Protein AF-A0A354V5F6-F1 (afdb_monomer_lite)

Radius of gyration: 13.1 Å; chains: 1; bounding box: 28×28×31 Å

Foldseek 3Di:
DDPDPLCVVPVPDPDQQCWDDADPVRDTDGNVNLVVLLVVLLVVCVVVVDDPPDDDDDDDPDDSNVVSNVSNND

Secondary structure (DSSP, 8-state):
----HHHHHHTT-S-TTSEEEE-TTS-EEEHHHHHHHHHHHHHHHHHTT--TT--------S-HHHHHHHHHH-

Sequence (74 aa):
MNANLFSRLFDGLDDPNRLAIEMVDGQRISYGELISRAGQMANVLVGCGVKPGDRVAAQTEKSVPGVVLYLATV

pLDDT: mean 96.72, std 3.66, range [69.94, 98.62]

Structure (mmCIF, N/CA/C/O backbone):
data_AF-A0A354V5F6-F1
#
_entry.id   AF-A0A354V5F6-F1
#
loop_
_atom_site.group_PDB
_atom_site.id
_atom_site.type_symbol
_atom_site.label_atom_id
_atom_site.label_alt_id
_atom_site.label_comp_id
_atom_site.label_asym_id
_atom_site.label_entity_id
_atom_site.label_seq_id
_atom_site.pdbx_PDB_ins_code
_atom_site.Cartn_x
_atom_site.Cartn_y
_atom_site.Cartn_z
_atom_site.occupancy
_atom_site.B_iso_or_equiv
_atom_site.auth_seq_id
_atom_site.auth_comp_id
_atom_site.auth_asym_id
_atom_site.auth_atom_id
_atom_site.pdbx_PDB_model_num
ATOM 1 N N . MET A 1 1 ? 12.990 18.030 -6.120 1.00 69.94 1 MET A N 1
ATOM 2 C CA . MET A 1 1 ? 11.695 17.724 -5.477 1.00 69.94 1 MET A CA 1
ATOM 3 C C . MET A 1 1 ? 11.062 16.581 -6.251 1.00 69.94 1 MET A C 1
ATOM 5 O O . MET A 1 1 ? 10.958 16.701 -7.467 1.00 69.94 1 MET A O 1
ATOM 9 N N . ASN A 1 2 ? 10.745 15.464 -5.592 1.00 89.19 2 ASN A N 1
ATOM 10 C CA . ASN A 1 2 ? 10.122 14.314 -6.250 1.00 89.19 2 ASN A CA 1
ATOM 11 C C . ASN A 1 2 ? 8.679 14.673 -6.655 1.00 89.19 2 ASN A C 1
ATOM 13 O O . ASN A 1 2 ? 7.941 15.264 -5.869 1.00 89.19 2 ASN A O 1
ATOM 17 N N . ALA A 1 3 ? 8.296 14.380 -7.898 1.00 94.00 3 ALA A N 1
ATOM 18 C CA . ALA A 1 3 ? 6.945 14.630 -8.403 1.00 94.00 3 ALA A CA 1
ATOM 19 C C . ALA A 1 3 ? 6.020 13.406 -8.285 1.00 94.00 3 ALA A C 1
ATOM 21 O O . ALA A 1 3 ? 4.841 13.523 -8.612 1.00 94.00 3 ALA A O 1
ATOM 22 N N . ASN A 1 4 ? 6.541 12.265 -7.817 1.00 96.12 4 ASN A N 1
ATOM 23 C CA . ASN A 1 4 ? 5.761 11.074 -7.494 1.00 96.12 4 ASN A CA 1
ATOM 24 C C . ASN A 1 4 ? 4.644 11.417 -6.483 1.00 96.12 4 ASN A C 1
ATOM 26 O O . ASN A 1 4 ? 4.852 12.189 -5.540 1.00 96.12 4 ASN A O 1
ATOM 30 N N . LEU A 1 5 ? 3.447 10.866 -6.709 1.00 96.75 5 LEU A N 1
ATOM 31 C CA . LEU A 1 5 ? 2.261 11.184 -5.916 1.00 96.75 5 LEU A CA 1
ATOM 32 C C . LEU A 1 5 ? 2.401 10.706 -4.467 1.00 96.75 5 LEU A C 1
ATOM 34 O O . LEU A 1 5 ? 2.066 11.462 -3.558 1.00 96.75 5 LEU A O 1
ATOM 38 N N . PHE A 1 6 ? 2.928 9.500 -4.251 1.00 97.25 6 PHE A N 1
ATOM 39 C CA . PHE A 1 6 ? 3.178 8.947 -2.922 1.00 97.25 6 PHE A CA 1
ATOM 40 C C . PHE A 1 6 ? 4.085 9.870 -2.100 1.00 97.25 6 PHE A C 1
ATOM 42 O O . PHE A 1 6 ? 3.724 10.264 -0.992 1.00 97.25 6 PHE A O 1
ATOM 49 N N . SER A 1 7 ? 5.204 10.315 -2.682 1.00 96.25 7 SER A N 1
ATOM 50 C CA . SER A 1 7 ? 6.104 11.288 -2.043 1.00 96.25 7 SER A CA 1
ATOM 51 C C . SER A 1 7 ? 5.378 12.575 -1.649 1.00 96.25 7 SER A C 1
ATOM 53 O O . SER A 1 7 ? 5.506 13.054 -0.526 1.00 96.25 7 SER A O 1
ATOM 55 N N . ARG A 1 8 ? 4.557 13.136 -2.543 1.00 95.88 8 ARG A N 1
ATOM 56 C CA . ARG A 1 8 ? 3.813 14.374 -2.250 1.00 95.88 8 ARG A CA 1
ATOM 57 C C . ARG A 1 8 ? 2.774 14.217 -1.145 1.00 95.88 8 ARG A C 1
ATOM 59 O O . ARG A 1 8 ? 2.476 15.198 -0.471 1.00 95.88 8 ARG A O 1
ATOM 66 N N . LEU A 1 9 ? 2.211 13.024 -0.988 1.00 95.44 9 LEU A N 1
ATOM 67 C CA . LEU A 1 9 ? 1.238 12.738 0.059 1.00 95.44 9 LEU A CA 1
ATOM 68 C C . LEU A 1 9 ? 1.899 12.534 1.426 1.00 95.44 9 LEU A C 1
ATOM 70 O O . LEU A 1 9 ? 1.286 12.880 2.434 1.00 95.44 9 LEU A O 1
ATOM 74 N N . PHE A 1 10 ? 3.113 11.973 1.469 1.00 95.38 10 PHE A N 1
ATOM 75 C CA . PHE A 1 10 ? 3.650 11.403 2.707 1.00 95.38 10 PHE A CA 1
ATOM 76 C C . PHE A 1 10 ? 5.016 11.938 3.161 1.00 95.38 10 PHE A C 1
ATOM 78 O O . PHE A 1 10 ? 5.307 11.839 4.350 1.00 95.38 10 PHE A O 1
ATOM 85 N N . ASP A 1 11 ? 5.834 12.549 2.295 1.00 94.06 11 ASP A N 1
ATOM 86 C CA . ASP A 1 11 ? 7.185 13.014 2.673 1.00 94.06 11 ASP A CA 1
ATOM 87 C C . ASP A 1 11 ? 7.158 14.149 3.721 1.00 94.06 11 ASP A C 1
ATOM 89 O O . ASP A 1 11 ? 8.133 14.353 4.441 1.00 94.06 11 ASP A O 1
ATOM 93 N N . GLY A 1 12 ? 6.051 14.895 3.809 1.00 92.88 12 GLY A N 1
ATOM 94 C CA . GLY A 1 12 ? 5.846 16.006 4.749 1.00 92.88 12 GLY A CA 1
ATOM 95 C C . GLY A 1 12 ? 4.891 15.691 5.902 1.00 92.88 12 GLY A C 1
ATOM 96 O O . GLY A 1 12 ? 4.233 16.597 6.401 1.00 92.88 12 GLY A O 1
ATOM 97 N N . LEU A 1 13 ? 4.724 14.418 6.268 1.00 93.69 13 LEU A N 1
ATOM 98 C CA . LEU A 1 13 ? 3.844 14.034 7.374 1.00 93.69 13 LEU A CA 1
ATOM 99 C C . LEU A 1 13 ? 4.425 14.447 8.730 1.00 93.69 13 LEU A C 1
ATOM 101 O O . LEU A 1 13 ? 5.433 13.902 9.172 1.00 93.69 13 LEU A O 1
ATOM 105 N N . ASP A 1 14 ? 3.720 15.345 9.416 1.00 94.81 14 ASP A N 1
ATOM 106 C CA . ASP A 1 14 ? 4.118 15.830 10.742 1.00 94.81 14 ASP A CA 1
ATOM 107 C C . ASP A 1 14 ? 3.831 14.817 11.867 1.00 94.81 14 ASP A C 1
ATOM 109 O O . ASP A 1 14 ? 4.558 14.762 12.857 1.00 94.81 14 ASP A O 1
ATOM 113 N N . ASP A 1 15 ? 2.772 14.008 11.728 1.00 96.94 15 ASP A N 1
ATOM 114 C CA . ASP A 1 15 ? 2.377 12.997 12.717 1.00 96.94 15 ASP A CA 1
ATOM 115 C C . ASP A 1 15 ? 2.043 11.649 12.050 1.00 96.94 15 ASP A C 1
ATOM 117 O O . ASP A 1 15 ? 0.941 11.473 11.515 1.00 96.94 15 ASP A O 1
ATOM 121 N N . PRO A 1 16 ? 2.957 10.663 12.104 1.00 96.56 16 PRO A N 1
ATOM 122 C CA . PRO A 1 16 ? 2.716 9.336 11.550 1.00 96.56 16 PRO A CA 1
ATOM 123 C C . PRO A 1 16 ? 1.695 8.517 12.357 1.00 96.56 16 PRO A C 1
ATOM 125 O O . PRO A 1 16 ? 1.144 7.558 11.822 1.00 96.56 16 PRO A O 1
ATOM 128 N N . ASN A 1 17 ? 1.406 8.864 13.614 1.00 98.00 17 ASN A N 1
ATOM 129 C CA . ASN A 1 17 ? 0.446 8.128 14.443 1.00 98.00 17 ASN A CA 1
ATOM 130 C C . ASN A 1 17 ? -0.999 8.592 14.236 1.00 98.00 17 ASN A C 1
ATOM 132 O O . ASN A 1 17 ? -1.933 7.939 14.712 1.00 98.00 17 ASN A O 1
ATOM 136 N N . ARG A 1 18 ? -1.207 9.689 13.498 1.00 98.25 18 ARG A N 1
ATOM 137 C CA . ARG A 1 18 ? -2.537 10.179 13.149 1.00 98.25 18 ARG A CA 1
ATOM 138 C C . ARG A 1 18 ? -3.331 9.101 12.408 1.00 98.25 18 ARG A C 1
ATOM 140 O O . ARG A 1 18 ? -2.815 8.423 11.518 1.00 98.25 18 ARG A O 1
ATOM 147 N N . LEU A 1 19 ? -4.610 8.973 12.758 1.00 98.31 19 LEU A N 1
ATOM 148 C CA . LEU A 1 19 ? -5.538 8.049 12.108 1.00 98.31 19 LEU A CA 1
ATOM 149 C C . LEU A 1 19 ? -5.677 8.380 10.612 1.00 98.31 19 LEU A C 1
ATOM 151 O O . LEU A 1 19 ? -6.020 9.511 10.264 1.00 98.31 19 LEU A O 1
ATOM 155 N N . ALA A 1 20 ? -5.441 7.387 9.752 1.00 98.19 20 ALA A N 1
ATOM 156 C CA . ALA A 1 20 ? -5.602 7.492 8.303 1.00 98.19 20 ALA A CA 1
ATOM 157 C C . ALA A 1 20 ? -6.863 6.769 7.815 1.00 98.19 20 ALA A C 1
ATOM 159 O O . ALA A 1 20 ? -7.624 7.317 7.020 1.00 98.19 20 ALA A O 1
ATOM 160 N N . ILE A 1 21 ? -7.089 5.538 8.289 1.00 98.06 21 ILE A N 1
ATOM 161 C CA . ILE A 1 21 ? -8.217 4.701 7.869 1.00 98.06 21 ILE A CA 1
ATOM 162 C C . ILE A 1 21 ? -8.868 4.064 9.097 1.00 98.06 21 ILE A C 1
ATOM 164 O O . ILE A 1 21 ? -8.190 3.464 9.928 1.00 98.06 21 ILE A O 1
ATOM 168 N N . GLU A 1 22 ? -10.192 4.156 9.173 1.00 97.88 22 GLU A N 1
ATOM 169 C CA . GLU A 1 22 ? -11.030 3.412 10.114 1.00 97.88 22 GLU A CA 1
ATOM 170 C C . GLU A 1 22 ? -11.906 2.433 9.325 1.00 97.88 22 GLU A C 1
ATOM 172 O O . GLU A 1 22 ? -12.543 2.801 8.334 1.00 97.88 22 GLU A O 1
ATOM 177 N N . MET A 1 23 ? -11.879 1.165 9.724 1.00 95.38 23 MET A N 1
ATOM 178 C CA . MET A 1 23 ? -12.633 0.085 9.098 1.00 95.38 23 MET A CA 1
ATOM 179 C C . MET A 1 23 ? -13.990 -0.103 9.780 1.00 95.38 23 MET A C 1
ATOM 181 O O . MET A 1 23 ? -14.205 0.319 10.914 1.00 95.38 23 MET A O 1
ATOM 185 N N . VAL A 1 24 ? -14.919 -0.761 9.081 1.00 92.62 24 VAL A N 1
ATOM 186 C CA . VAL A 1 24 ? -16.292 -0.993 9.572 1.00 92.62 24 VAL A CA 1
ATOM 187 C C . VAL A 1 24 ? -16.312 -1.851 10.842 1.00 92.62 24 VAL A C 1
ATOM 189 O O . VAL A 1 24 ? -17.206 -1.707 11.668 1.00 92.62 24 VAL A O 1
ATOM 192 N N . ASP A 1 25 ? -15.314 -2.715 11.021 1.00 94.06 25 ASP A N 1
ATOM 193 C CA . ASP A 1 25 ? -15.134 -3.547 12.213 1.00 94.06 25 ASP A CA 1
ATOM 194 C C . ASP A 1 25 ? -14.434 -2.817 13.378 1.00 94.06 25 ASP A C 1
ATOM 196 O O . ASP A 1 25 ? -14.138 -3.428 14.403 1.00 94.06 25 ASP A O 1
ATOM 200 N N . GLY A 1 26 ? -14.170 -1.513 13.238 1.00 94.69 26 GLY A N 1
ATOM 201 C CA . GLY A 1 26 ? -13.527 -0.680 14.254 1.00 94.69 26 GLY A CA 1
ATOM 202 C C . GLY A 1 26 ? -11.999 -0.746 14.254 1.00 94.69 26 GLY A C 1
ATOM 203 O O . GLY A 1 26 ? -11.367 -0.048 15.050 1.00 94.69 26 GLY A O 1
ATOM 204 N N . GLN A 1 27 ? -11.379 -1.534 13.369 1.00 96.56 27 GLN A N 1
ATOM 205 C CA . GLN A 1 27 ? -9.928 -1.503 13.218 1.00 96.56 27 GLN A CA 1
ATOM 206 C C . GLN A 1 27 ? -9.467 -0.143 12.687 1.00 96.56 27 GLN A C 1
ATOM 208 O O . GLN A 1 27 ? -10.079 0.454 11.798 1.00 96.56 27 GLN A O 1
ATOM 213 N N . ARG A 1 28 ? -8.345 0.336 13.220 1.00 98.00 28 ARG A N 1
ATOM 214 C CA . ARG A 1 28 ? -7.768 1.643 12.906 1.00 98.00 28 ARG A CA 1
ATOM 215 C C . ARG A 1 28 ? -6.359 1.474 12.374 1.00 98.00 28 ARG A C 1
ATOM 217 O O . ARG A 1 28 ? -5.605 0.662 12.895 1.00 98.00 28 ARG A O 1
ATOM 224 N N . ILE A 1 29 ? -6.038 2.237 11.337 1.00 98.25 29 ILE A N 1
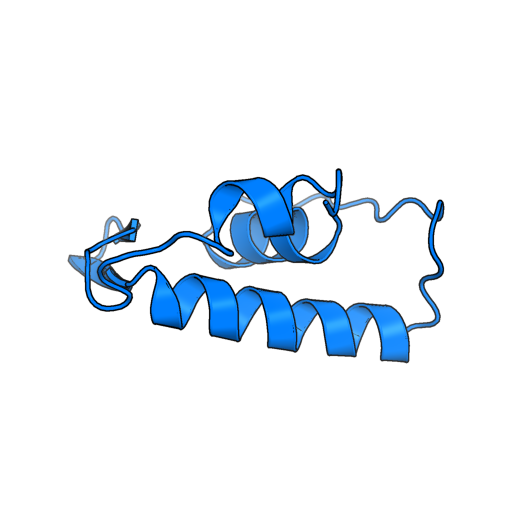ATOM 225 C CA . ILE A 1 29 ? -4.727 2.254 10.696 1.00 98.25 29 ILE A CA 1
ATOM 226 C C . ILE A 1 29 ? -4.211 3.689 10.703 1.00 98.25 29 ILE A C 1
ATOM 228 O O . ILE A 1 29 ? -4.886 4.601 10.208 1.00 98.25 29 ILE A O 1
ATOM 232 N N . SER A 1 30 ? -3.021 3.892 11.261 1.00 98.56 30 SER A N 1
ATOM 233 C CA . SER A 1 30 ? -2.332 5.184 11.241 1.00 98.56 30 SER A CA 1
ATOM 234 C C . SER A 1 30 ? -1.689 5.472 9.880 1.00 98.56 30 SER A C 1
ATOM 236 O O . SER A 1 30 ? -1.499 4.574 9.055 1.00 98.56 30 SER A O 1
ATOM 238 N N . TYR A 1 31 ? -1.314 6.728 9.630 1.00 98.44 31 TYR A N 1
ATOM 239 C CA . TYR A 1 31 ? -0.550 7.084 8.429 1.00 98.44 31 TYR A CA 1
ATOM 240 C C . TYR A 1 31 ? 0.775 6.312 8.337 1.00 98.44 31 TYR A C 1
ATOM 242 O O . TYR A 1 31 ? 1.124 5.824 7.264 1.00 98.44 31 TYR A O 1
ATOM 250 N N . GLY A 1 32 ? 1.481 6.130 9.455 1.00 98.31 32 GLY A N 1
ATOM 251 C CA . GLY A 1 32 ? 2.729 5.372 9.512 1.00 98.31 32 GLY A CA 1
ATOM 252 C C . GLY A 1 32 ? 2.537 3.897 9.160 1.00 98.31 32 GLY A C 1
ATOM 253 O O . GLY A 1 32 ? 3.315 3.333 8.389 1.00 98.31 32 GLY A O 1
ATOM 254 N N . GLU A 1 33 ? 1.464 3.275 9.651 1.00 98.38 33 GLU A N 1
ATOM 255 C CA . GLU A 1 33 ? 1.115 1.899 9.288 1.00 98.38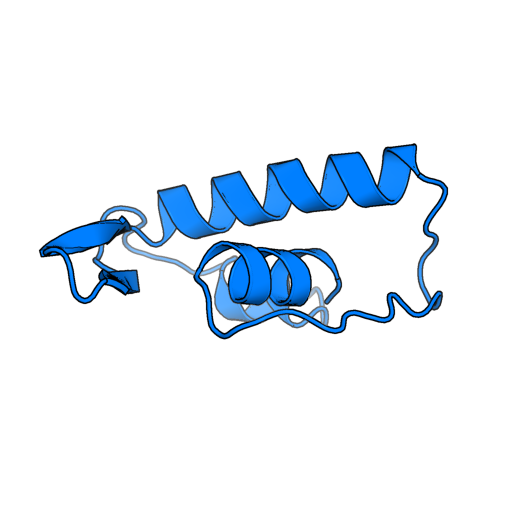 33 GLU A CA 1
ATOM 256 C C . GLU A 1 33 ? 0.720 1.780 7.813 1.00 98.38 33 GLU A C 1
ATOM 258 O O . GLU A 1 33 ? 1.112 0.821 7.148 1.00 98.38 33 GLU A O 1
ATOM 263 N N . LEU A 1 34 ? -0.025 2.752 7.280 1.00 98.38 34 LEU A N 1
ATOM 264 C CA . LEU A 1 34 ? -0.412 2.781 5.872 1.00 98.38 34 LEU A CA 1
ATOM 265 C C . LEU A 1 34 ? 0.816 2.873 4.953 1.00 98.38 34 LEU A C 1
ATOM 267 O O . LEU A 1 34 ? 0.922 2.100 4.000 1.00 98.38 34 LEU A O 1
ATOM 271 N N . ILE A 1 35 ? 1.762 3.761 5.273 1.00 98.19 35 ILE A N 1
ATOM 272 C CA . ILE A 1 35 ? 3.031 3.919 4.545 1.00 98.19 35 ILE A CA 1
ATOM 273 C C . ILE A 1 35 ? 3.856 2.638 4.619 1.00 98.19 35 ILE A C 1
ATOM 275 O O . ILE A 1 35 ? 4.355 2.170 3.597 1.00 98.19 35 ILE A O 1
ATOM 279 N N . SER A 1 36 ? 3.965 2.037 5.807 1.00 98.31 36 SER A N 1
ATOM 280 C CA . SER A 1 36 ? 4.695 0.781 5.993 1.00 98.31 36 SER A CA 1
ATOM 281 C C . SER A 1 36 ? 4.114 -0.343 5.128 1.00 98.31 36 SER A C 1
ATOM 283 O O . SER A 1 36 ? 4.852 -1.013 4.404 1.00 98.31 36 SER A O 1
ATOM 285 N N . ARG A 1 37 ? 2.782 -0.500 5.117 1.00 98.50 37 ARG A N 1
ATOM 286 C CA . ARG A 1 37 ? 2.085 -1.493 4.283 1.00 98.50 37 ARG A CA 1
ATOM 287 C C . ARG A 1 37 ? 2.275 -1.224 2.787 1.00 98.50 37 ARG A C 1
ATOM 289 O O . ARG A 1 37 ? 2.512 -2.167 2.034 1.00 98.50 37 ARG A O 1
ATOM 296 N N . ALA A 1 38 ? 2.210 0.036 2.354 1.00 98.50 38 ALA A N 1
ATOM 297 C CA . ALA A 1 38 ? 2.456 0.409 0.959 1.00 98.50 38 ALA A CA 1
ATOM 298 C C . ALA A 1 38 ? 3.901 0.107 0.537 1.00 98.50 38 ALA A C 1
ATOM 300 O O . ALA A 1 38 ? 4.114 -0.493 -0.512 1.00 98.50 38 ALA A O 1
ATOM 301 N N . GLY A 1 39 ? 4.889 0.417 1.382 1.00 98.25 39 GLY A N 1
ATOM 302 C CA . GLY A 1 39 ? 6.292 0.085 1.125 1.00 98.25 39 GLY A CA 1
ATOM 303 C C . GLY A 1 39 ? 6.551 -1.424 1.053 1.00 98.25 39 GLY A C 1
ATOM 304 O O . GLY A 1 39 ? 7.284 -1.892 0.182 1.00 98.25 39 GLY A O 1
ATOM 305 N N . GLN A 1 40 ? 5.920 -2.216 1.926 1.00 98.62 40 GLN A N 1
ATOM 306 C CA . GLN A 1 40 ? 5.985 -3.681 1.858 1.00 98.62 40 GLN A CA 1
ATOM 307 C C . GLN A 1 40 ? 5.397 -4.206 0.542 1.00 98.62 40 GLN A C 1
ATOM 309 O O . GL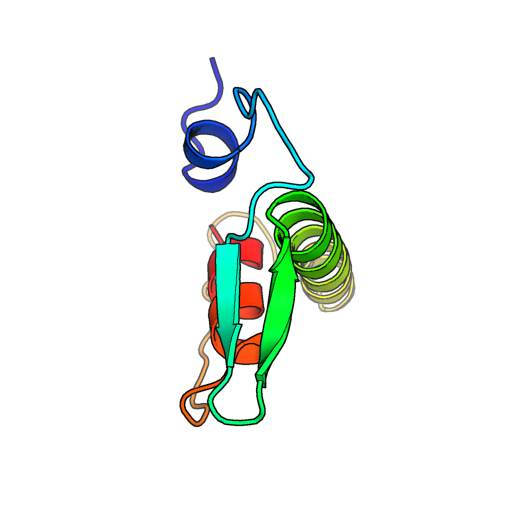N A 1 40 ? 6.034 -5.010 -0.136 1.00 98.62 40 GLN A O 1
ATOM 314 N N . MET A 1 41 ? 4.223 -3.712 0.143 1.00 98.56 41 MET A N 1
ATOM 315 C CA . MET A 1 41 ? 3.589 -4.090 -1.120 1.00 98.56 41 MET A CA 1
ATOM 316 C C . MET A 1 41 ? 4.425 -3.666 -2.337 1.00 98.56 41 MET A C 1
ATOM 318 O O . MET A 1 41 ? 4.572 -4.445 -3.274 1.00 98.56 41 MET A O 1
ATOM 322 N N . ALA A 1 42 ? 5.044 -2.482 -2.314 1.00 98.56 42 ALA A N 1
ATOM 323 C CA . ALA A 1 42 ? 5.922 -2.017 -3.388 1.00 98.56 42 ALA A CA 1
ATOM 324 C C . ALA A 1 42 ? 7.129 -2.951 -3.578 1.00 98.56 42 ALA A C 1
ATOM 326 O O . ALA A 1 42 ? 7.470 -3.298 -4.707 1.00 98.56 42 ALA A O 1
ATOM 327 N N . ASN A 1 43 ? 7.724 -3.444 -2.485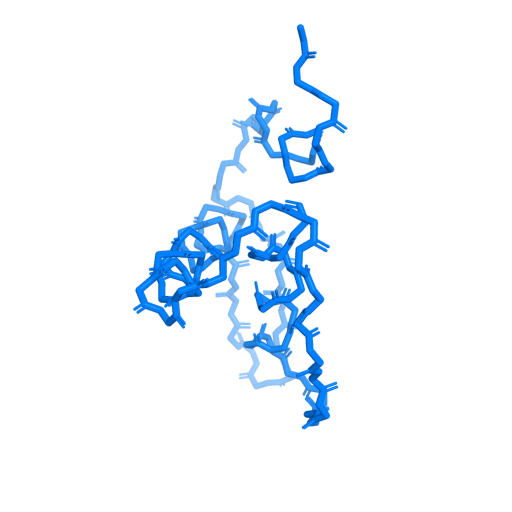 1.00 98.62 43 ASN A N 1
ATOM 328 C CA . ASN A 1 43 ? 8.785 -4.453 -2.559 1.00 98.62 43 ASN A CA 1
ATOM 329 C C . ASN A 1 43 ? 8.298 -5.769 -3.187 1.00 98.62 43 ASN A C 1
ATOM 331 O O . ASN A 1 43 ? 9.035 -6.383 -3.957 1.00 98.62 43 ASN A O 1
ATOM 335 N N . VAL A 1 44 ? 7.058 -6.190 -2.907 1.00 98.56 44 VAL A N 1
ATOM 336 C CA . VAL A 1 44 ? 6.455 -7.366 -3.559 1.00 98.56 44 VAL A CA 1
ATOM 337 C C . VAL A 1 44 ? 6.300 -7.132 -5.061 1.00 98.56 44 VAL A C 1
ATOM 339 O O . VAL A 1 44 ? 6.706 -7.988 -5.841 1.00 98.56 44 VAL A O 1
ATOM 342 N N . LEU A 1 45 ? 5.793 -5.969 -5.484 1.00 98.56 45 LEU A N 1
ATOM 343 C CA . LEU A 1 45 ? 5.654 -5.626 -6.906 1.00 98.56 45 LEU A CA 1
ATOM 344 C C . LEU A 1 45 ? 7.008 -5.653 -7.631 1.00 98.56 45 LEU A C 1
ATOM 346 O O . LEU A 1 45 ? 7.124 -6.248 -8.704 1.00 98.56 45 LEU A O 1
ATOM 350 N N . VAL A 1 46 ? 8.047 -5.082 -7.016 1.00 98.56 46 VAL A N 1
ATOM 351 C CA . VAL A 1 46 ? 9.426 -5.141 -7.527 1.00 98.56 46 VAL A CA 1
ATOM 352 C C . VAL A 1 46 ? 9.911 -6.591 -7.623 1.00 98.56 46 VAL A C 1
ATOM 354 O O . VAL A 1 46 ? 10.471 -6.982 -8.646 1.00 98.56 46 VAL A O 1
ATOM 357 N N . GLY A 1 47 ? 9.650 -7.416 -6.603 1.00 98.56 47 GLY A N 1
ATOM 358 C CA . GLY A 1 47 ? 9.962 -8.849 -6.606 1.00 98.56 47 GLY A CA 1
ATOM 359 C C . GLY A 1 47 ? 9.219 -9.642 -7.689 1.00 98.56 47 GLY A C 1
ATOM 360 O O . GLY A 1 47 ? 9.758 -10.612 -8.217 1.00 98.56 47 GLY A O 1
ATOM 361 N N . CYS A 1 48 ? 8.023 -9.199 -8.082 1.00 98.25 48 CYS A N 1
ATOM 362 C CA . CYS A 1 48 ? 7.267 -9.728 -9.220 1.00 98.25 48 CYS A CA 1
ATOM 363 C C . CYS A 1 48 ? 7.748 -9.195 -10.583 1.00 98.25 48 CYS A C 1
ATOM 365 O O . CYS A 1 48 ? 7.209 -9.594 -11.615 1.00 98.25 48 CYS A O 1
ATOM 367 N N . GLY A 1 49 ? 8.755 -8.318 -10.610 1.00 98.50 49 GLY A N 1
ATOM 368 C CA . GLY A 1 49 ? 9.369 -7.802 -11.832 1.00 98.50 49 GLY A CA 1
ATOM 369 C C . GLY A 1 49 ? 8.728 -6.536 -12.402 1.00 98.50 49 GLY A C 1
ATOM 370 O O . GLY A 1 49 ? 9.058 -6.173 -13.531 1.00 98.50 49 GLY A O 1
ATOM 371 N N . VAL A 1 50 ? 7.850 -5.860 -11.652 1.00 98.50 50 VAL A N 1
ATOM 372 C CA . VAL A 1 50 ? 7.249 -4.579 -12.059 1.00 98.50 50 VAL A CA 1
ATOM 373 C C . VAL A 1 50 ? 8.330 -3.505 -12.179 1.00 98.50 50 VAL A C 1
ATOM 375 O O . VAL A 1 50 ? 9.156 -3.332 -11.279 1.00 98.50 50 VAL A O 1
ATOM 378 N N . LYS A 1 51 ? 8.315 -2.759 -13.285 1.00 98.19 51 LYS A N 1
ATOM 379 C CA . LYS A 1 51 ? 9.237 -1.649 -13.555 1.00 98.19 51 LYS A CA 1
ATOM 380 C C . LYS A 1 51 ? 8.493 -0.315 -13.639 1.00 98.19 51 LYS A C 1
ATOM 382 O O . LYS A 1 51 ? 7.292 -0.289 -13.906 1.00 98.19 51 LYS A O 1
ATOM 387 N N . PRO A 1 52 ? 9.192 0.822 -13.462 1.00 97.38 52 PRO A N 1
ATOM 388 C CA . PRO A 1 52 ? 8.595 2.133 -13.691 1.00 97.38 52 PRO A CA 1
ATOM 389 C C . PRO A 1 52 ? 7.941 2.230 -15.078 1.00 97.38 52 PRO A C 1
ATOM 391 O O . PRO A 1 52 ? 8.585 1.961 -16.091 1.00 97.38 52 PRO A O 1
ATOM 394 N N . GLY A 1 53 ? 6.665 2.622 -15.114 1.00 97.06 53 GLY A N 1
ATOM 395 C CA . GLY A 1 53 ? 5.859 2.718 -16.339 1.00 97.06 53 GLY A CA 1
ATOM 396 C C . GLY A 1 53 ? 5.047 1.461 -16.684 1.00 97.06 53 GLY A C 1
ATOM 397 O O . GLY A 1 53 ? 4.155 1.526 -17.541 1.00 97.06 53 GLY A O 1
ATOM 398 N N . ASP A 1 54 ? 5.293 0.335 -16.011 1.00 98.44 54 ASP A N 1
ATOM 399 C CA . ASP A 1 54 ? 4.428 -0.836 -16.117 1.00 98.44 54 ASP A CA 1
ATOM 400 C C . ASP A 1 54 ? 3.067 -0.565 -15.473 1.00 98.44 54 ASP A C 1
ATOM 402 O O . ASP A 1 54 ? 2.920 0.247 -14.560 1.00 98.44 54 ASP A O 1
ATOM 406 N N . ARG A 1 55 ? 2.042 -1.254 -15.976 1.00 98.38 55 ARG A N 1
ATOM 407 C CA . ARG A 1 55 ? 0.689 -1.169 -15.425 1.00 98.38 55 ARG A CA 1
ATOM 408 C C . ARG A 1 55 ? 0.452 -2.366 -14.518 1.00 98.38 55 ARG A C 1
ATOM 410 O O . ARG A 1 55 ? 0.699 -3.498 -14.925 1.00 98.38 55 ARG A O 1
ATOM 417 N N . VAL A 1 56 ? -0.102 -2.111 -13.338 1.00 98.31 56 VAL A N 1
ATOM 418 C CA . VAL A 1 56 ? -0.606 -3.144 -12.428 1.00 98.31 56 VAL A CA 1
ATOM 419 C C . VAL A 1 56 ? -2.129 -3.148 -12.531 1.00 98.31 56 VAL A C 1
ATOM 421 O O . VAL A 1 56 ? -2.789 -2.194 -12.126 1.00 98.31 56 VAL A O 1
ATOM 424 N N . ALA A 1 57 ? -2.694 -4.196 -13.129 1.00 98.19 57 ALA A N 1
ATOM 425 C CA . ALA A 1 57 ? -4.141 -4.367 -13.211 1.00 98.19 57 ALA A CA 1
ATOM 426 C C . ALA A 1 57 ? -4.659 -5.032 -11.929 1.00 98.19 57 ALA A C 1
ATOM 428 O O . ALA A 1 57 ? -4.124 -6.054 -11.506 1.00 98.19 57 ALA A O 1
ATOM 429 N N . ALA A 1 58 ? -5.712 -4.473 -11.333 1.00 97.44 58 ALA A N 1
ATOM 430 C CA . ALA A 1 58 ? -6.315 -4.999 -10.115 1.00 97.44 58 ALA A CA 1
ATOM 431 C C . ALA A 1 58 ? -7.842 -5.029 -10.238 1.00 97.44 58 ALA A C 1
ATOM 433 O O . ALA A 1 58 ? -8.478 -3.996 -10.441 1.00 97.44 58 ALA A O 1
ATOM 434 N N . GLN A 1 59 ? -8.423 -6.219 -10.085 1.00 98.19 59 GLN A N 1
ATOM 435 C CA . GLN A 1 59 ? -9.851 -6.405 -9.850 1.00 98.19 59 GLN A CA 1
ATOM 436 C C . GLN A 1 59 ? -10.006 -7.018 -8.461 1.00 98.19 59 GLN A C 1
ATOM 438 O O . GLN A 1 59 ? -9.704 -8.189 -8.249 1.00 98.19 59 GLN A O 1
ATOM 443 N N . THR A 1 60 ? -10.424 -6.200 -7.503 1.00 96.69 60 THR A N 1
ATOM 444 C CA . THR A 1 60 ? -10.529 -6.581 -6.092 1.00 96.69 60 THR A CA 1
ATOM 445 C C . THR A 1 60 ? -11.758 -5.932 -5.476 1.00 96.69 60 THR A C 1
ATOM 447 O O . THR A 1 60 ? -12.114 -4.814 -5.849 1.00 96.69 60 THR A O 1
ATOM 450 N N . GLU A 1 61 ? -12.350 -6.577 -4.474 1.00 96.81 61 GLU A N 1
ATOM 451 C CA . GLU A 1 61 ? -13.368 -5.944 -3.633 1.00 96.81 61 GLU A CA 1
ATOM 452 C C . GLU A 1 61 ? -12.810 -4.732 -2.868 1.00 96.81 61 GLU A C 1
ATOM 454 O O . GLU A 1 61 ? -11.596 -4.592 -2.657 1.00 96.81 61 GLU A O 1
ATOM 459 N N . LYS A 1 62 ? -13.708 -3.856 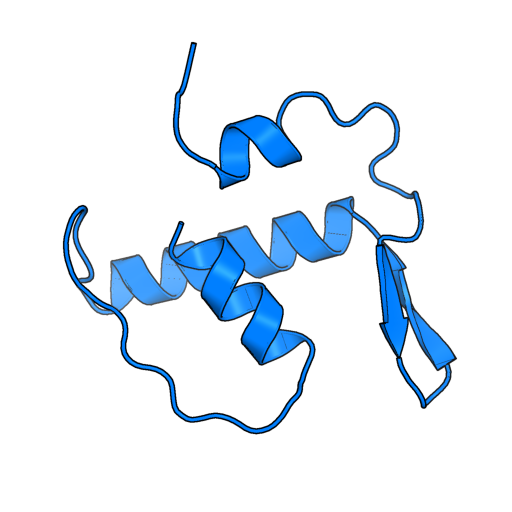-2.403 1.00 95.94 62 LYS A N 1
ATOM 460 C CA . LYS A 1 62 ? -13.335 -2.685 -1.597 1.00 95.94 62 LYS A CA 1
ATOM 461 C C . LYS A 1 62 ? -12.689 -3.128 -0.283 1.00 95.94 62 LYS A C 1
ATOM 463 O O . LYS A 1 62 ? -13.349 -3.690 0.586 1.00 95.94 62 LYS A O 1
ATOM 468 N N . SER A 1 63 ? -11.405 -2.824 -0.115 1.00 95.56 63 SER A N 1
ATOM 469 C CA . SER A 1 63 ? -10.632 -3.220 1.063 1.00 95.56 63 SER A CA 1
ATOM 470 C C . SER A 1 63 ? -9.422 -2.305 1.288 1.00 95.56 63 SER A C 1
ATOM 472 O O . SER A 1 63 ? -8.954 -1.641 0.360 1.00 95.56 63 SER A O 1
ATOM 474 N N . VAL A 1 64 ? -8.886 -2.279 2.514 1.00 96.75 64 VAL A N 1
ATOM 475 C CA . VAL A 1 64 ? -7.637 -1.551 2.814 1.00 96.75 64 VAL A CA 1
ATOM 476 C C . VAL A 1 64 ? -6.447 -2.103 2.016 1.00 96.75 64 VAL A C 1
ATOM 478 O O . VAL A 1 64 ? -5.726 -1.293 1.437 1.00 96.75 64 VAL A O 1
ATOM 481 N N . PRO A 1 65 ? -6.249 -3.431 1.875 1.00 96.81 65 PRO A N 1
ATOM 482 C CA . PRO A 1 65 ? -5.232 -3.969 0.970 1.00 96.81 65 PRO A CA 1
ATOM 483 C C . PRO A 1 65 ? -5.340 -3.454 -0.474 1.00 96.81 65 PRO A C 1
ATOM 485 O O . PRO A 1 65 ? -4.313 -3.201 -1.095 1.00 96.81 65 PRO A O 1
ATOM 488 N N . GLY A 1 66 ? -6.555 -3.230 -0.993 1.00 97.75 66 GLY A N 1
ATOM 489 C CA . GLY A 1 66 ? -6.755 -2.628 -2.317 1.00 97.75 66 GLY A CA 1
ATOM 490 C C . GLY A 1 66 ? -6.252 -1.181 -2.406 1.00 97.75 66 GLY A C 1
ATOM 491 O O . GLY A 1 66 ? -5.585 -0.812 -3.370 1.00 97.75 66 GLY A O 1
ATOM 492 N N . VAL A 1 67 ? -6.495 -0.368 -1.372 1.00 97.31 67 VAL A N 1
ATOM 493 C CA . VAL A 1 67 ? -5.944 1.001 -1.284 1.00 97.31 67 VAL A CA 1
ATOM 494 C C . VAL A 1 67 ? -4.419 0.973 -1.150 1.00 97.31 67 VAL A C 1
ATOM 496 O O . VAL A 1 67 ? -3.729 1.747 -1.807 1.00 97.31 67 VAL A O 1
ATOM 499 N N . VAL A 1 68 ? -3.884 0.055 -0.341 1.00 98.38 68 VAL A N 1
ATOM 500 C CA . VAL A 1 68 ? -2.436 -0.157 -0.188 1.00 98.38 68 VAL A CA 1
ATOM 501 C C . VAL A 1 68 ? -1.790 -0.523 -1.526 1.00 98.38 68 VAL A C 1
ATOM 503 O O . VAL A 1 68 ? -0.739 0.021 -1.849 1.00 98.38 68 VAL A O 1
ATOM 506 N N . LEU A 1 69 ? -2.421 -1.392 -2.323 1.00 98.56 69 LEU A N 1
ATOM 507 C CA . LEU A 1 69 ? -1.943 -1.759 -3.658 1.00 98.56 69 LEU A CA 1
ATOM 508 C C . LEU A 1 69 ? -1.889 -0.551 -4.601 1.00 98.56 69 LEU A C 1
ATOM 510 O O . LEU A 1 69 ? -0.897 -0.375 -5.306 1.00 98.56 69 LEU A O 1
ATOM 514 N N . TYR A 1 70 ? -2.921 0.299 -4.586 1.00 98.31 70 TYR A N 1
ATOM 515 C CA . TYR A 1 70 ? -2.920 1.545 -5.354 1.00 98.31 70 TYR A CA 1
ATOM 516 C C . TYR A 1 70 ? -1.751 2.449 -4.946 1.00 98.31 70 TYR A C 1
ATOM 518 O O . TYR A 1 70 ? -0.965 2.841 -5.802 1.00 98.31 70 TYR A O 1
ATOM 526 N N . LEU A 1 71 ? -1.591 2.716 -3.645 1.00 98.31 71 LEU A N 1
ATOM 527 C CA . LEU A 1 71 ? -0.515 3.570 -3.129 1.00 98.31 71 LEU A CA 1
ATOM 528 C C . LEU A 1 71 ? 0.879 3.011 -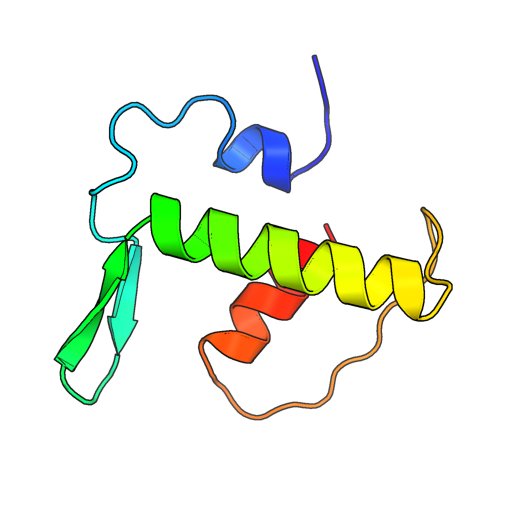3.437 1.00 98.31 71 LEU A C 1
ATOM 530 O O . LEU A 1 71 ? 1.782 3.775 -3.748 1.00 98.31 71 LEU A O 1
ATOM 534 N N . ALA A 1 72 ? 1.047 1.691 -3.387 1.00 98.12 72 ALA A N 1
ATOM 535 C CA . ALA A 1 72 ? 2.304 1.027 -3.720 1.00 98.12 72 ALA A CA 1
ATOM 536 C C . ALA A 1 72 ? 2.663 1.088 -5.216 1.00 98.12 72 ALA A C 1
ATOM 538 O O . ALA A 1 72 ? 3.807 0.822 -5.576 1.00 98.12 72 ALA A O 1
ATOM 539 N N . THR A 1 73 ? 1.693 1.399 -6.082 1.00 98.06 73 THR A N 1
ATOM 540 C CA . THR A 1 73 ? 1.867 1.449 -7.541 1.00 98.06 73 THR A CA 1
ATOM 541 C C . THR A 1 73 ? 2.210 2.861 -8.052 1.00 98.06 73 THR A C 1
ATOM 543 O O . THR A 1 73 ? 2.672 2.984 -9.187 1.00 98.06 73 THR A O 1
ATOM 546 N N . VAL A 1 74 ? 1.981 3.923 -7.260 1.00 91.44 74 VAL A N 1
ATOM 547 C CA . VAL A 1 74 ? 2.008 5.338 -7.714 1.00 91.44 74 VAL A CA 1
ATOM 548 C C . VAL A 1 74 ? 3.194 6.175 -7.248 1.00 91.44 74 VAL A C 1
ATOM 550 O O . VAL A 1 74 ? 3.934 5.787 -6.322 1.00 91.44 74 VAL A O 1
#